Protein AF-A0A6P6D640-F1 (afdb_monomer)

InterPro domains:
  IPR001875 Death effector domain [PF01335] (5-84)
  IPR001875 Death effector domain [PS50168] (3-81)
  IPR001875 Death effector domain [SM00031] (2-81)
  IPR011029 Death-like domain superfamily [G3DSA:1.10.533.10] (1-88)
  IPR011029 Death-like domain superfamily [SSF47986] (1-87)
  IPR029546 Astrocytic phosphoprotein PEA-15, death effector domain [cd08338] (2-85)

Radius of gyration: 12.07 Å; Cα contacts (8 Å, |Δi|>4): 65; chains: 1; bounding box: 25×28×33 Å

Secondary structure (DSSP, 8-state):
-HHHHHHHHHHHHH--HHHHHHHHHHTTTTS-HHHHHH--SHHHHHHHHHHTTS--SS--HHHHHHHHHTT-HHHHHHHHHHHHHH--

Foldseek 3Di:
DVLVVVLLVVLQVVQDQVLLVLLLVLCPVVDPPVQSVVPRGSSSVQVVCVVVVNDDLQHCVNVLVSCVSSVPVVSNVSVVVSCVVPVD

Mean predicted aligned error: 4.15 Å

Se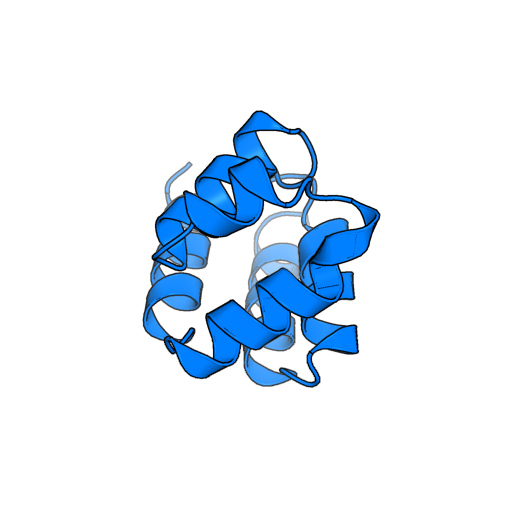quence (88 aa):
MAEYGTLLQDLTNNITLEDLEQLKSACKEDIPSEKSEEITTGSAWFSFLESHNKLDKDNLSYIEHIFEISRRPDLLTMVVDYRTRVLK

Nearest PDB structures (foldseek):
  6p6b-assembly1_A  TM=9.393E-01  e=3.560E-10  Homo sapiens
  4iz7-assembly2_B  TM=9.626E-01  e=1.515E-09  Cricetulus griseus
  4iza-assembly1_B  TM=9.516E-01  e=2.002E-09  Homo sapiens
  2ls7-assembly1_A  TM=9.375E-01  e=2.002E-09  Mus musculus
  8ym4-assembly1_H  TM=9.406E-01  e=2.326E-02  Homo sapiens

pLDDT: mean 88.13, std 6.81, range [54.19, 93.88]

Organism: Octodon degus (NCBI:txid10160)

Structure (mmCIF, N/CA/C/O backbone):
data_AF-A0A6P6D640-F1
#
_entry.id   AF-A0A6P6D640-F1
#
loop_
_atom_site.group_PDB
_atom_site.id
_atom_site.type_symbol
_atom_site.label_atom_id
_atom_site.label_alt_id
_atom_site.label_comp_id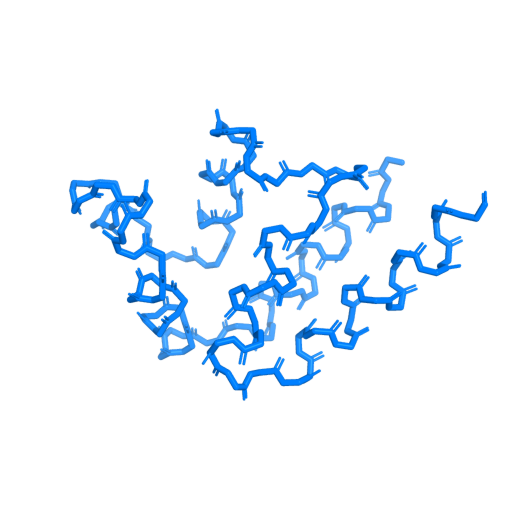
_atom_site.label_asym_id
_atom_site.label_entity_id
_atom_site.label_seq_id
_atom_site.pdbx_PDB_ins_code
_atom_site.Cartn_x
_atom_site.Cartn_y
_atom_site.Cartn_z
_atom_site.occupancy
_atom_site.B_iso_or_equiv
_atom_site.auth_seq_id
_atom_site.auth_comp_id
_atom_site.auth_asym_id
_atom_site.auth_atom_id
_atom_site.pdbx_PDB_model_num
ATOM 1 N N . MET A 1 1 ? -6.870 -12.002 -13.625 1.00 54.19 1 MET A N 1
ATOM 2 C CA . MET A 1 1 ? -7.782 -11.821 -12.469 1.00 54.19 1 MET A CA 1
ATOM 3 C C . MET A 1 1 ? -7.161 -12.315 -11.165 1.00 54.19 1 MET A C 1
ATOM 5 O O . MET A 1 1 ? -7.291 -11.602 -10.187 1.00 54.19 1 MET A O 1
ATOM 9 N N . ALA A 1 2 ? -6.449 -13.453 -11.133 1.00 73.25 2 ALA A N 1
ATOM 10 C CA . ALA A 1 2 ? -5.796 -13.927 -9.904 1.00 73.25 2 ALA A CA 1
ATOM 11 C C . ALA A 1 2 ? -4.566 -13.101 -9.479 1.00 73.25 2 ALA A C 1
ATOM 13 O O . ALA A 1 2 ? -4.403 -12.852 -8.295 1.00 73.25 2 ALA A O 1
ATOM 14 N N . GLU A 1 3 ? -3.740 -12.630 -10.424 1.00 84.69 3 GLU A N 1
ATOM 15 C CA . GLU A 1 3 ? -2.451 -12.011 -10.068 1.00 84.69 3 GLU A CA 1
ATOM 16 C C . GLU A 1 3 ? -2.584 -10.734 -9.228 1.00 84.69 3 GLU A C 1
ATOM 18 O O . GLU A 1 3 ? -1.818 -10.544 -8.291 1.00 84.69 3 GLU A O 1
ATOM 23 N N . TYR A 1 4 ? -3.579 -9.888 -9.516 1.00 89.50 4 TYR A N 1
ATOM 24 C CA . TYR A 1 4 ? -3.854 -8.695 -8.711 1.00 89.50 4 TYR A CA 1
ATOM 25 C C . TYR A 1 4 ? -4.268 -9.060 -7.279 1.00 89.50 4 TYR A C 1
ATOM 27 O O . TYR A 1 4 ? -3.743 -8.511 -6.316 1.00 89.50 4 TYR A O 1
ATOM 35 N N . GLY A 1 5 ? -5.168 -10.039 -7.135 1.00 88.94 5 GLY A N 1
ATOM 36 C CA . GLY A 1 5 ? -5.583 -10.535 -5.823 1.00 88.94 5 GLY A CA 1
ATOM 37 C C . GLY A 1 5 ? -4.417 -11.146 -5.042 1.00 88.94 5 GLY A C 1
ATOM 38 O O . GLY A 1 5 ? -4.289 -10.896 -3.847 1.00 88.94 5 GLY A O 1
ATOM 39 N N . THR A 1 6 ? -3.527 -11.879 -5.719 1.00 91.06 6 THR A N 1
ATOM 40 C CA . THR A 1 6 ? -2.292 -12.404 -5.119 1.00 91.06 6 THR A CA 1
ATOM 41 C C . THR A 1 6 ? -1.361 -11.277 -4.679 1.00 91.06 6 THR A C 1
ATOM 43 O O . THR A 1 6 ? -0.893 -11.318 -3.548 1.00 91.06 6 THR A O 1
ATOM 46 N N . LEU A 1 7 ? -1.160 -10.236 -5.498 1.00 91.69 7 LEU A N 1
ATOM 47 C CA . LEU A 1 7 ? -0.372 -9.062 -5.108 1.00 91.69 7 LEU A CA 1
ATOM 48 C C . LEU A 1 7 ? -0.933 -8.414 -3.838 1.00 91.69 7 LEU A C 1
ATOM 50 O O . LEU A 1 7 ? -0.181 -8.167 -2.901 1.00 91.69 7 LEU A O 1
ATOM 54 N N . LEU A 1 8 ? -2.240 -8.132 -3.790 1.00 92.75 8 LEU A N 1
ATOM 55 C CA . LEU A 1 8 ? -2.854 -7.513 -2.612 1.00 92.75 8 LEU A CA 1
ATOM 56 C C . LEU A 1 8 ? -2.720 -8.392 -1.369 1.00 92.75 8 LEU A C 1
ATOM 58 O O . LEU A 1 8 ? -2.498 -7.879 -0.271 1.00 92.75 8 LEU A O 1
ATOM 62 N N . GLN A 1 9 ? -2.841 -9.709 -1.533 1.00 91.81 9 GLN A N 1
ATOM 63 C CA . GLN A 1 9 ? -2.658 -10.662 -0.448 1.00 91.81 9 GLN A CA 1
ATOM 64 C C . GLN A 1 9 ? -1.207 -10.666 0.048 1.00 91.81 9 GLN A C 1
ATOM 66 O O . GLN A 1 9 ? -0.981 -10.569 1.253 1.00 91.81 9 GLN A O 1
ATOM 71 N N . ASP A 1 10 ? -0.230 -10.701 -0.857 1.00 93.00 10 ASP A N 1
ATOM 72 C CA . ASP A 1 10 ? 1.193 -10.655 -0.519 1.00 93.00 10 ASP A CA 1
ATOM 73 C C . ASP A 1 10 ? 1.566 -9.330 0.151 1.00 93.00 10 ASP A C 1
ATOM 75 O O . ASP A 1 10 ? 2.230 -9.332 1.188 1.00 93.00 10 ASP A O 1
ATOM 79 N N . LEU A 1 11 ? 1.074 -8.200 -0.362 1.00 93.38 11 LEU A N 1
ATOM 80 C CA . LEU A 1 11 ? 1.248 -6.893 0.271 1.00 93.38 11 LEU A CA 1
ATOM 81 C C . LEU A 1 11 ? 0.626 -6.873 1.669 1.00 93.38 11 LEU A C 1
ATOM 83 O O . LEU A 1 11 ? 1.284 -6.464 2.618 1.00 93.38 11 LEU A O 1
ATOM 87 N N . THR A 1 12 ? -0.609 -7.359 1.819 1.00 92.00 12 THR A N 1
ATOM 88 C CA . THR A 1 12 ? -1.292 -7.423 3.122 1.00 92.00 12 THR A CA 1
ATOM 89 C C . THR A 1 12 ? -0.512 -8.275 4.122 1.00 92.00 12 THR A C 1
ATOM 91 O O . THR A 1 12 ? -0.415 -7.900 5.284 1.00 92.00 12 THR A O 1
ATOM 94 N N . ASN A 1 13 ? 0.090 -9.381 3.679 1.00 92.00 13 ASN A N 1
ATOM 95 C CA . ASN A 1 13 ? 0.921 -10.238 4.528 1.00 92.00 13 ASN A CA 1
ATOM 96 C C . ASN A 1 13 ? 2.240 -9.570 4.954 1.00 92.00 13 ASN A C 1
ATOM 98 O O . ASN A 1 13 ? 2.799 -9.934 5.986 1.00 92.00 13 ASN A O 1
ATOM 102 N N . ASN A 1 14 ? 2.745 -8.617 4.167 1.00 91.94 14 ASN A N 1
ATOM 103 C CA . ASN A 1 14 ? 3.980 -7.882 4.449 1.00 91.94 14 ASN A CA 1
ATOM 104 C C . ASN A 1 14 ? 3.749 -6.543 5.173 1.00 91.94 14 ASN A C 1
ATOM 106 O O . ASN A 1 14 ? 4.714 -5.931 5.634 1.00 91.94 14 ASN A O 1
ATOM 110 N N . ILE A 1 15 ? 2.497 -6.085 5.266 1.00 91.12 15 ILE A N 1
ATOM 111 C CA . ILE A 1 15 ? 2.099 -4.873 5.986 1.00 91.12 15 ILE A CA 1
ATOM 112 C C . ILE A 1 15 ? 1.768 -5.248 7.429 1.00 91.12 15 ILE A C 1
ATOM 114 O O . ILE A 1 15 ? 0.801 -5.960 7.705 1.00 91.12 15 ILE A O 1
ATOM 118 N N . THR A 1 16 ? 2.562 -4.737 8.365 1.00 90.25 16 THR A N 1
ATOM 119 C CA . THR A 1 16 ? 2.264 -4.847 9.796 1.00 90.25 16 THR A CA 1
ATOM 120 C C . THR A 1 16 ? 1.254 -3.784 10.238 1.00 90.25 16 THR A C 1
ATOM 122 O O . THR A 1 16 ? 0.915 -2.872 9.485 1.00 90.25 16 THR A O 1
ATOM 125 N N . LEU A 1 17 ? 0.765 -3.876 11.480 1.00 88.25 17 LEU A N 1
ATOM 126 C CA . LEU A 1 17 ? -0.121 -2.853 12.048 1.00 88.25 17 LEU A CA 1
ATOM 127 C C . LEU A 1 17 ? 0.556 -1.468 12.089 1.00 88.25 17 LEU A C 1
ATOM 129 O O . LEU A 1 17 ? -0.083 -0.468 11.787 1.00 88.25 17 LEU A O 1
ATOM 133 N N . GLU A 1 18 ? 1.849 -1.424 12.414 1.00 89.69 18 GLU A N 1
ATOM 134 C CA . GLU A 1 18 ? 2.639 -0.187 12.459 1.00 89.69 18 GLU A CA 1
ATOM 135 C C . GLU A 1 18 ? 2.820 0.408 11.056 1.00 89.69 18 GLU A C 1
ATOM 137 O O . GLU A 1 18 ? 2.578 1.598 10.847 1.00 89.69 18 GLU A O 1
ATOM 142 N N . ASP A 1 19 ? 3.134 -0.436 10.065 1.00 90.62 19 ASP A N 1
ATOM 143 C CA . ASP A 1 19 ? 3.173 -0.006 8.664 1.00 90.62 19 ASP A CA 1
ATOM 144 C C . ASP A 1 19 ? 1.807 0.546 8.234 1.00 90.62 19 ASP A C 1
ATOM 146 O O . ASP A 1 19 ? 1.733 1.598 7.607 1.00 90.62 19 ASP A O 1
ATOM 150 N N . LEU A 1 20 ? 0.707 -0.121 8.603 1.00 91.50 20 LEU A N 1
ATOM 151 C CA . LEU A 1 20 ? -0.646 0.323 8.279 1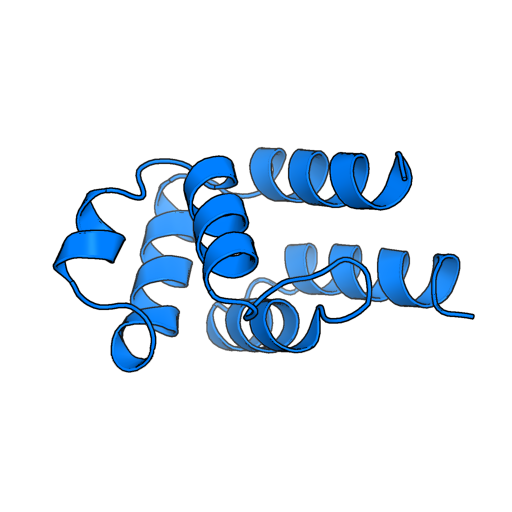.00 91.50 20 LEU A CA 1
ATOM 152 C C . LEU A 1 20 ? -0.957 1.708 8.859 1.00 91.50 20 LEU A C 1
ATOM 154 O O . LEU A 1 20 ? -1.538 2.539 8.161 1.00 91.50 20 LEU A O 1
ATOM 158 N N . GLU A 1 21 ? -0.567 1.990 10.101 1.00 90.06 21 GLU A N 1
ATOM 159 C CA . GLU A 1 21 ? -0.718 3.326 10.691 1.00 90.06 21 GLU A CA 1
ATOM 160 C C . GLU A 1 21 ? 0.074 4.387 9.920 1.00 90.06 21 GLU A C 1
ATOM 162 O O . GLU A 1 21 ? -0.425 5.497 9.694 1.00 90.06 21 GLU A O 1
ATOM 167 N N . GLN A 1 22 ? 1.273 4.041 9.448 1.00 91.25 22 GLN A N 1
ATOM 168 C CA . GLN A 1 22 ? 2.085 4.926 8.619 1.00 91.25 22 GLN A CA 1
ATOM 169 C C . GLN A 1 22 ? 1.445 5.173 7.244 1.00 91.25 22 GLN A C 1
ATOM 171 O O . GLN A 1 22 ? 1.354 6.325 6.815 1.00 91.25 22 GLN A O 1
ATOM 176 N N . LEU A 1 23 ? 0.925 4.128 6.593 1.00 91.38 23 LEU A N 1
ATOM 177 C CA . LEU A 1 23 ? 0.194 4.227 5.324 1.00 91.38 23 LEU A CA 1
ATOM 178 C C . LEU A 1 23 ? -1.052 5.109 5.476 1.00 91.38 23 LEU A C 1
ATOM 180 O O . LEU A 1 23 ? -1.273 6.027 4.687 1.00 91.38 23 LEU A O 1
ATOM 184 N N . LYS A 1 24 ? -1.836 4.898 6.540 1.00 90.00 24 LYS A N 1
ATOM 185 C CA . LYS A 1 24 ? -3.005 5.727 6.874 1.00 90.00 24 LYS A CA 1
ATOM 186 C C . LYS A 1 24 ? -2.615 7.183 7.115 1.00 90.00 24 LYS A C 1
ATOM 188 O O . LYS A 1 24 ? -3.311 8.088 6.661 1.00 90.00 24 LYS A O 1
ATOM 193 N N . SER A 1 25 ? -1.488 7.412 7.785 1.00 89.19 25 SER A N 1
ATOM 194 C CA . SER A 1 25 ? -0.954 8.754 8.032 1.00 89.19 25 SER A CA 1
ATOM 195 C C . SER A 1 25 ? -0.498 9.445 6.747 1.00 89.19 25 SER A C 1
ATOM 197 O O . SER A 1 25 ? -0.725 10.644 6.597 1.00 89.19 25 SER A O 1
ATOM 199 N N . ALA A 1 26 ? 0.103 8.709 5.809 1.00 89.62 26 ALA A N 1
ATOM 200 C CA . ALA A 1 26 ? 0.465 9.222 4.489 1.00 89.62 26 ALA A CA 1
ATOM 201 C C . ALA A 1 26 ? -0.778 9.557 3.648 1.00 89.62 26 ALA A C 1
ATOM 203 O O . ALA A 1 26 ? -0.783 10.540 2.915 1.00 89.62 26 ALA A O 1
ATOM 204 N N 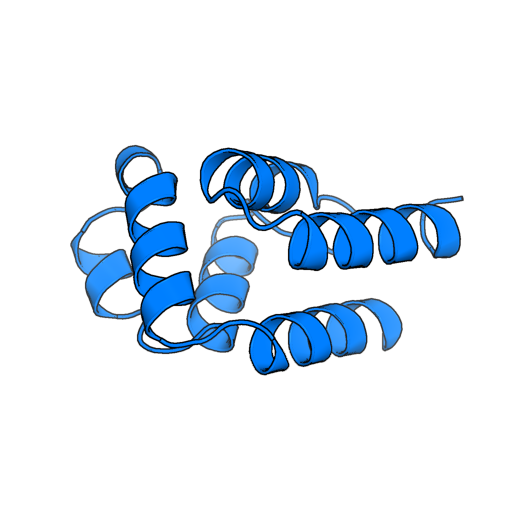. CYS A 1 27 ? -1.861 8.797 3.816 1.00 87.31 27 CYS A N 1
ATOM 205 C CA . CYS A 1 27 ? -3.131 9.029 3.138 1.00 87.31 27 CYS A CA 1
ATOM 206 C C . CYS A 1 27 ? -4.050 10.059 3.817 1.00 87.31 27 CYS A C 1
ATOM 208 O O . CYS A 1 27 ? -5.127 10.319 3.292 1.00 87.31 27 CYS A O 1
ATOM 210 N N . LYS A 1 28 ? -3.684 10.644 4.965 1.00 83.19 28 LYS A N 1
ATOM 211 C CA . LYS A 1 28 ? -4.584 11.492 5.779 1.00 83.19 28 LYS A CA 1
ATOM 212 C C . LYS A 1 28 ? -5.171 12.710 5.051 1.00 83.19 28 LYS A C 1
ATOM 214 O O . LYS A 1 28 ? -6.172 13.259 5.493 1.00 83.19 28 LYS A O 1
ATOM 219 N N . GLU A 1 29 ? -4.512 13.175 3.990 1.00 82.25 29 GLU A N 1
ATOM 220 C CA . GLU A 1 29 ? -4.971 14.316 3.187 1.00 82.25 29 GLU A CA 1
ATOM 221 C C . GLU A 1 29 ? -6.013 13.902 2.136 1.00 82.25 29 GLU A C 1
ATOM 223 O O . GLU A 1 29 ? -6.855 14.709 1.752 1.00 82.25 29 GLU A O 1
ATOM 228 N N . ASP A 1 30 ? -5.996 12.635 1.715 1.00 80.44 30 ASP A N 1
ATOM 229 C CA . ASP A 1 30 ? -6.939 12.055 0.754 1.00 80.44 30 ASP A CA 1
ATOM 230 C C . ASP A 1 30 ? -8.070 11.257 1.424 1.00 80.44 30 ASP A C 1
ATOM 232 O O . ASP A 1 30 ? -9.162 11.141 0.866 1.00 80.44 30 ASP A O 1
ATOM 236 N N . ILE A 1 31 ? -7.803 10.660 2.591 1.00 78.88 31 ILE A N 1
ATOM 237 C CA . ILE A 1 31 ? -8.715 9.769 3.310 1.00 78.88 31 ILE A CA 1
ATOM 238 C C . ILE A 1 31 ? -9.272 10.508 4.529 1.00 78.88 31 ILE A C 1
ATOM 240 O O . ILE A 1 31 ? -8.506 10.844 5.435 1.00 78.88 31 ILE A O 1
ATOM 244 N N . PRO A 1 32 ? -10.597 10.732 4.602 1.00 82.31 32 PRO A N 1
ATOM 245 C CA . PRO A 1 32 ? -11.207 11.367 5.761 1.00 82.31 32 PRO A CA 1
ATOM 246 C C . PRO A 1 32 ? -10.989 10.524 7.023 1.00 82.31 32 PRO A C 1
ATOM 248 O O . PRO A 1 32 ? -10.988 9.292 6.976 1.00 82.31 32 PRO A O 1
ATOM 251 N N . SER A 1 33 ? -10.837 11.193 8.166 1.00 78.81 33 SER A N 1
ATOM 252 C CA . SER A 1 33 ? -10.529 10.568 9.460 1.00 78.81 33 SER A CA 1
ATOM 253 C C . SER A 1 33 ? -11.503 9.449 9.843 1.00 78.81 33 SER A C 1
ATOM 255 O O . SER A 1 33 ? -11.060 8.402 10.300 1.00 78.81 33 SER A O 1
ATOM 257 N N . GLU A 1 34 ? -12.794 9.612 9.555 1.00 82.12 34 GLU A N 1
ATOM 258 C CA . GLU A 1 34 ? -13.830 8.591 9.787 1.00 82.12 34 GLU A CA 1
ATOM 259 C 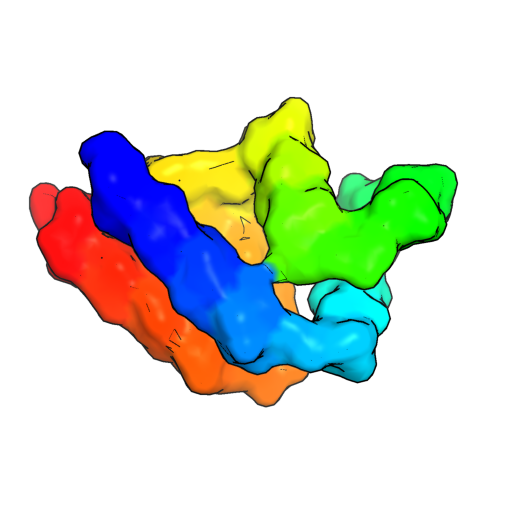C . GLU A 1 34 ? -13.532 7.272 9.051 1.00 82.12 34 GLU A C 1
ATOM 261 O O . GLU A 1 34 ? -13.639 6.186 9.615 1.00 82.12 34 GLU A O 1
ATOM 266 N N . LYS A 1 35 ? -13.058 7.357 7.804 1.00 82.06 35 LYS A N 1
ATOM 267 C CA . LYS A 1 35 ? -12.685 6.180 7.011 1.00 82.06 35 LYS A CA 1
ATOM 268 C C . LYS A 1 35 ? -11.346 5.597 7.409 1.00 82.06 35 LYS A C 1
ATOM 270 O O . LYS A 1 35 ? -11.172 4.384 7.362 1.00 82.06 35 LYS A O 1
ATOM 275 N N . SER A 1 36 ? -10.424 6.439 7.859 1.00 81.62 36 SER A N 1
ATOM 276 C CA . SER A 1 36 ? -9.185 5.966 8.464 1.00 81.62 36 SER A CA 1
ATOM 277 C C . SER A 1 36 ? -9.478 5.101 9.694 1.00 81.62 36 SER A C 1
ATOM 279 O O . SER A 1 36 ? -8.904 4.026 9.825 1.00 81.62 36 SER A O 1
ATOM 281 N N . GLU A 1 37 ? -10.407 5.488 10.568 1.00 82.88 37 GLU A N 1
ATOM 282 C CA . GLU A 1 37 ? -10.747 4.706 11.769 1.00 82.88 37 GLU A CA 1
ATOM 283 C C . GLU A 1 37 ? -11.356 3.328 11.456 1.00 82.88 37 GLU A C 1
ATOM 285 O O . GLU A 1 37 ? -11.025 2.353 12.131 1.00 82.88 37 GLU A O 1
ATOM 290 N N . GLU A 1 38 ? -12.161 3.208 10.395 1.00 86.38 38 GLU A N 1
ATOM 291 C CA . GLU A 1 38 ? -12.715 1.919 9.939 1.00 86.38 38 GLU A CA 1
ATOM 292 C C . GLU A 1 38 ? -11.626 0.942 9.442 1.00 86.38 38 GLU A C 1
ATOM 294 O O . GLU A 1 38 ? -11.770 -0.282 9.536 1.00 86.38 38 GLU A O 1
ATOM 299 N N . ILE A 1 39 ? -10.511 1.465 8.922 1.00 89.38 39 ILE A N 1
ATOM 300 C CA . ILE A 1 39 ? -9.425 0.670 8.343 1.00 89.38 39 ILE A CA 1
ATOM 301 C C . ILE A 1 39 ? -8.520 0.130 9.455 1.00 89.38 39 ILE A C 1
ATOM 303 O O . ILE A 1 39 ? -7.603 0.799 9.936 1.00 89.38 39 ILE A O 1
ATOM 307 N N . THR A 1 40 ? -8.758 -1.120 9.840 1.00 87.62 40 THR A N 1
ATOM 308 C CA . THR A 1 40 ? -7.997 -1.830 10.886 1.00 87.62 40 THR A CA 1
ATOM 309 C C . THR A 1 40 ? -7.020 -2.873 10.338 1.00 87.62 40 THR A C 1
ATOM 311 O O . THR A 1 40 ? -6.200 -3.400 11.083 1.00 87.62 40 THR A O 1
ATOM 314 N N . THR A 1 41 ? -7.080 -3.175 9.036 1.00 89.88 41 THR A N 1
ATOM 315 C CA . THR A 1 41 ? -6.222 -4.170 8.373 1.00 89.88 41 THR A CA 1
ATOM 316 C C . THR A 1 41 ? -5.746 -3.675 7.006 1.00 89.88 41 THR A C 1
ATOM 318 O O . THR A 1 41 ? -6.410 -2.848 6.378 1.00 89.88 41 THR A O 1
ATOM 321 N N . GLY A 1 42 ? -4.623 -4.210 6.510 1.00 89.75 42 GLY A N 1
ATOM 322 C CA . GLY A 1 42 ? -4.112 -3.892 5.168 1.00 89.75 42 GLY A CA 1
ATOM 323 C C . GLY A 1 42 ? -5.116 -4.221 4.058 1.00 89.75 42 GLY A C 1
ATOM 324 O O . GLY A 1 42 ? -5.321 -3.420 3.153 1.00 89.75 42 GLY A O 1
ATOM 325 N N . SER A 1 43 ? -5.841 -5.336 4.181 1.00 90.81 43 SER A N 1
ATOM 326 C CA . SER A 1 43 ? -6.898 -5.692 3.227 1.00 90.81 43 SER A CA 1
ATOM 327 C C . SER A 1 43 ? -8.050 -4.680 3.227 1.00 90.81 43 SER A C 1
ATOM 329 O O . SER A 1 43 ? -8.519 -4.299 2.154 1.00 90.81 43 SER A O 1
ATOM 331 N N . ALA A 1 44 ? -8.467 -4.189 4.402 1.00 90.94 44 ALA A N 1
ATOM 332 C CA . ALA A 1 44 ? -9.467 -3.126 4.493 1.00 90.94 44 ALA A CA 1
ATOM 333 C C . ALA A 1 44 ? -8.962 -1.819 3.861 1.00 90.94 44 ALA A C 1
ATOM 335 O O . ALA A 1 44 ? -9.731 -1.128 3.196 1.00 90.94 44 ALA A O 1
ATOM 336 N N . TRP A 1 45 ? -7.670 -1.508 4.009 1.00 91.62 45 TRP A N 1
ATOM 337 C CA . TRP A 1 45 ? -7.053 -0.341 3.379 1.00 91.62 45 TRP A CA 1
ATOM 338 C C . TRP A 1 45 ? -7.077 -0.443 1.853 1.00 91.62 45 TRP A C 1
ATOM 340 O O . TRP A 1 45 ? -7.538 0.481 1.189 1.00 91.62 45 TRP A O 1
ATOM 350 N N . PHE A 1 46 ? -6.671 -1.581 1.286 1.00 92.44 46 PHE A N 1
ATOM 351 C CA . PHE A 1 46 ? -6.734 -1.792 -0.162 1.00 92.44 46 PHE A CA 1
ATOM 352 C C . PHE A 1 46 ? -8.170 -1.747 -0.691 1.00 92.44 46 PHE A C 1
ATOM 354 O O . PHE A 1 46 ? -8.438 -1.009 -1.635 1.00 92.44 46 PHE A O 1
ATOM 361 N N . SER A 1 47 ? -9.103 -2.426 -0.017 1.00 90.88 47 SER A N 1
ATOM 362 C CA . SER A 1 47 ? -10.529 -2.427 -0.389 1.00 90.88 47 SER A CA 1
ATOM 363 C C . SER A 1 47 ? -11.124 -1.016 -0.382 1.00 90.88 47 SER A C 1
ATOM 365 O O . SER A 1 47 ? -11.953 -0.658 -1.225 1.00 90.88 47 SER A O 1
ATOM 367 N N . PHE A 1 48 ? -10.691 -0.191 0.575 1.00 91.12 48 PHE A N 1
ATOM 368 C CA . PHE A 1 48 ? -11.062 1.212 0.639 1.00 91.12 48 PHE A CA 1
ATOM 369 C C . PHE A 1 48 ? -10.531 1.981 -0.577 1.00 91.12 48 PHE A C 1
ATOM 371 O O . PHE A 1 48 ? -11.290 2.686 -1.240 1.00 91.12 48 PHE A O 1
ATOM 378 N N . LEU A 1 49 ? -9.250 1.819 -0.917 1.00 91.38 49 LEU A N 1
ATOM 379 C CA . LEU A 1 49 ? -8.661 2.487 -2.078 1.00 91.38 49 LEU A CA 1
ATOM 380 C C . LEU A 1 49 ? -9.323 2.065 -3.398 1.00 91.38 49 LEU A C 1
ATOM 382 O O . LEU A 1 49 ? -9.553 2.924 -4.252 1.00 91.38 49 LEU A O 1
ATOM 386 N N . GLU A 1 50 ? -9.671 0.784 -3.547 1.00 91.56 50 GLU A N 1
ATOM 387 C CA . GLU A 1 50 ? -10.425 0.268 -4.698 1.00 91.56 50 GLU A CA 1
ATOM 388 C C . GLU A 1 50 ? -11.802 0.928 -4.803 1.00 91.56 50 GLU A C 1
ATOM 390 O O . GLU A 1 50 ? -12.163 1.478 -5.844 1.00 91.56 50 GLU A O 1
ATOM 395 N N . SER A 1 51 ? -12.541 0.980 -3.692 1.00 90.31 51 SER A N 1
ATOM 396 C CA . SER A 1 51 ? -13.868 1.614 -3.635 1.00 90.31 51 SER A CA 1
ATOM 397 C C . SER A 1 51 ? -13.831 3.111 -3.971 1.00 90.31 51 SER A C 1
ATOM 399 O O . SER A 1 51 ? -14.818 3.675 -4.444 1.00 90.31 51 SER A O 1
ATOM 401 N N . HIS A 1 52 ? -12.686 3.759 -3.749 1.00 88.38 52 HIS A N 1
ATOM 402 C CA . HIS A 1 52 ? -12.456 5.175 -4.023 1.00 88.38 52 HIS A CA 1
ATOM 403 C C . HIS A 1 52 ? -11.771 5.448 -5.377 1.00 88.38 52 HIS A C 1
ATOM 405 O O . HIS A 1 52 ? -11.397 6.592 -5.641 1.00 88.38 52 HIS A O 1
ATOM 411 N N . ASN A 1 53 ? -11.613 4.441 -6.249 1.00 89.00 53 ASN A N 1
ATOM 412 C CA . ASN A 1 53 ? -10.888 4.533 -7.531 1.00 89.00 53 ASN A CA 1
ATOM 413 C C . ASN A 1 53 ? -9.437 5.041 -7.397 1.00 89.00 53 ASN A C 1
ATOM 415 O O . ASN A 1 53 ? -8.849 5.553 -8.353 1.00 89.00 53 ASN A O 1
ATOM 419 N N . LYS A 1 54 ? -8.851 4.928 -6.201 1.00 89.75 54 LYS A N 1
ATOM 420 C CA . LYS A 1 54 ? -7.445 5.261 -5.941 1.00 89.75 54 LYS A CA 1
ATOM 421 C C . LYS A 1 54 ? -6.531 4.081 -6.257 1.00 89.75 54 LYS A C 1
ATOM 423 O O . LYS A 1 54 ? -5.349 4.288 -6.498 1.00 89.75 54 LYS A O 1
ATOM 428 N N . LEU A 1 55 ? -7.072 2.869 -6.276 1.00 92.19 55 LEU A N 1
ATOM 429 C CA . LEU A 1 55 ? -6.345 1.644 -6.558 1.00 92.19 55 LEU A CA 1
ATOM 430 C C . LEU A 1 55 ? -7.155 0.768 -7.515 1.00 92.19 55 LEU A C 1
ATOM 432 O O . LEU A 1 55 ? -8.345 0.577 -7.313 1.00 92.19 55 LEU A O 1
ATOM 436 N N . ASP A 1 56 ? -6.506 0.238 -8.542 1.00 90.31 56 ASP A N 1
ATOM 437 C CA . ASP A 1 56 ? -7.077 -0.745 -9.462 1.00 90.31 56 ASP A CA 1
ATOM 438 C C . ASP A 1 56 ? -5.947 -1.622 -10.030 1.00 90.31 56 ASP A C 1
ATOM 440 O O . ASP A 1 56 ? -4.767 -1.268 -9.941 1.00 90.31 56 ASP A O 1
ATOM 444 N N . LYS A 1 57 ? -6.290 -2.750 -10.658 1.00 87.69 57 LYS A N 1
ATOM 445 C CA . LYS A 1 57 ? -5.331 -3.602 -11.379 1.00 87.69 57 LYS A CA 1
ATOM 446 C C . LYS A 1 57 ? -4.522 -2.852 -12.444 1.00 87.69 57 LYS A C 1
ATOM 448 O O . LYS A 1 57 ? -3.376 -3.227 -12.684 1.00 87.69 57 LYS A O 1
ATOM 453 N N . ASP A 1 58 ? -5.102 -1.814 -13.047 1.00 86.62 58 ASP A N 1
ATOM 454 C CA . ASP A 1 58 ? -4.454 -0.987 -14.070 1.00 86.62 58 ASP A CA 1
ATOM 455 C C . ASP A 1 58 ? -3.908 0.335 -13.488 1.00 86.62 58 ASP A C 1
ATOM 457 O O . ASP A 1 58 ? -3.147 1.042 -14.150 1.00 86.62 58 ASP A O 1
ATOM 461 N N . ASN A 1 59 ? -4.263 0.666 -12.238 1.00 88.88 59 ASN A N 1
ATOM 462 C CA . ASN A 1 59 ? -3.872 1.901 -11.562 1.00 88.88 59 ASN A CA 1
ATOM 463 C C . ASN A 1 59 ? -3.297 1.630 -10.164 1.00 88.88 59 ASN A C 1
ATOM 465 O O . ASN A 1 59 ? -4.007 1.628 -9.159 1.00 88.88 59 ASN A O 1
ATOM 469 N N . LEU A 1 60 ? -1.977 1.456 -10.112 1.00 91.50 60 LEU A N 1
ATOM 470 C CA . LEU A 1 60 ? -1.215 1.234 -8.877 1.00 91.50 60 LEU A CA 1
ATOM 471 C C . LEU A 1 60 ? -0.465 2.495 -8.418 1.00 91.50 60 LEU A C 1
ATOM 473 O O . LEU A 1 60 ? 0.162 2.496 -7.363 1.00 91.50 60 LEU A O 1
ATOM 477 N N . SER A 1 61 ? -0.533 3.587 -9.183 1.00 91.25 61 SER A N 1
ATOM 478 C CA . SER A 1 61 ? 0.305 4.772 -8.963 1.00 91.25 61 SER A CA 1
ATOM 479 C C . SER A 1 61 ? 0.064 5.459 -7.625 1.00 91.25 61 SER A C 1
ATOM 481 O O . SER A 1 61 ? 0.989 6.029 -7.050 1.00 91.25 61 SER A O 1
ATOM 483 N N . TYR A 1 62 ? -1.155 5.369 -7.092 1.00 91.81 62 TYR A N 1
ATOM 484 C CA . TYR A 1 62 ? -1.443 5.897 -5.765 1.00 91.81 62 TYR A CA 1
ATOM 485 C C . TYR A 1 62 ? -0.698 5.119 -4.676 1.00 91.81 62 TYR A C 1
ATOM 487 O O . TYR A 1 62 ? 0.017 5.720 -3.882 1.00 91.81 62 TYR A O 1
ATOM 495 N N . ILE A 1 63 ? -0.799 3.784 -4.658 1.00 92.19 63 ILE A N 1
ATOM 496 C CA . ILE A 1 63 ? -0.106 2.976 -3.642 1.00 92.19 63 ILE A CA 1
ATOM 497 C C . ILE A 1 63 ? 1.415 3.018 -3.812 1.00 92.19 63 ILE A C 1
ATOM 499 O O . ILE A 1 63 ? 2.118 3.016 -2.807 1.00 92.19 63 ILE A O 1
ATOM 503 N N . GLU A 1 64 ? 1.923 3.135 -5.046 1.00 92.69 64 GLU A N 1
ATOM 504 C CA . GLU A 1 64 ? 3.350 3.372 -5.315 1.00 92.69 64 GLU A CA 1
ATOM 505 C C . GLU A 1 64 ? 3.823 4.639 -4.584 1.00 92.69 64 GLU A C 1
ATOM 507 O O . GLU A 1 64 ? 4.788 4.599 -3.819 1.00 92.69 64 GLU A O 1
ATOM 512 N N . HIS A 1 65 ? 3.088 5.743 -4.744 1.00 92.56 65 HIS A N 1
ATOM 513 C CA . HIS A 1 65 ? 3.402 7.006 -4.082 1.00 92.56 65 HIS A CA 1
ATOM 514 C C . HIS A 1 65 ? 3.329 6.902 -2.553 1.00 92.56 65 HIS A C 1
ATOM 516 O O . HIS A 1 65 ? 4.213 7.388 -1.845 1.00 92.56 65 HIS A O 1
ATOM 522 N N . ILE A 1 66 ? 2.307 6.222 -2.026 1.00 92.81 66 ILE A N 1
ATOM 523 C CA . ILE A 1 66 ? 2.166 6.034 -0.580 1.00 92.81 66 ILE A CA 1
ATOM 524 C C . ILE A 1 66 ? 3.305 5.178 -0.010 1.00 92.81 66 ILE A C 1
ATOM 526 O O . ILE A 1 66 ? 3.831 5.503 1.058 1.00 92.81 66 ILE A O 1
ATOM 530 N N . PHE A 1 67 ? 3.730 4.118 -0.702 1.00 93.31 67 PHE A N 1
ATOM 531 C CA . PHE A 1 67 ? 4.855 3.280 -0.274 1.00 93.31 67 PHE A CA 1
ATOM 532 C C . PHE A 1 67 ? 6.192 4.022 -0.331 1.00 93.31 67 PHE A C 1
ATOM 534 O O . PHE A 1 67 ? 7.035 3.832 0.550 1.00 93.31 67 PHE A O 1
ATOM 541 N N . GLU A 1 68 ? 6.364 4.915 -1.305 1.00 92.38 68 GLU A N 1
ATOM 542 C CA . GLU A 1 68 ? 7.519 5.807 -1.388 1.00 92.38 68 GLU A CA 1
ATOM 543 C C . GLU A 1 68 ? 7.573 6.783 -0.199 1.00 92.38 68 GLU A C 1
ATOM 545 O O . GLU A 1 68 ? 8.597 6.859 0.491 1.00 92.38 68 GLU A O 1
ATOM 550 N N . ILE A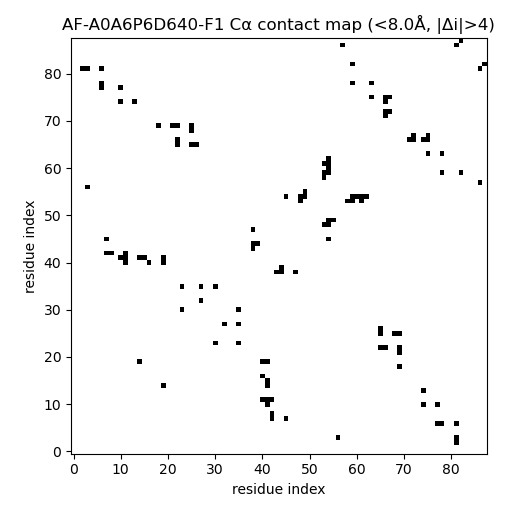 1 69 ? 6.458 7.462 0.110 1.00 91.75 69 ILE A N 1
ATOM 551 C CA . ILE A 1 69 ? 6.342 8.364 1.272 1.00 91.75 69 ILE A CA 1
ATOM 552 C C . ILE A 1 69 ? 6.572 7.604 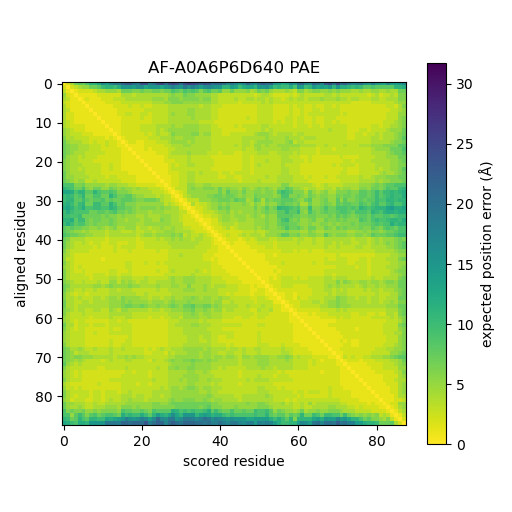2.578 1.00 91.75 69 ILE A C 1
ATOM 554 O O . ILE A 1 69 ? 7.303 8.066 3.458 1.00 91.75 69 ILE A O 1
ATOM 558 N N . SER A 1 70 ? 5.981 6.416 2.690 1.00 90.06 70 SER A N 1
ATOM 559 C CA . SER A 1 70 ? 6.069 5.567 3.880 1.00 90.06 70 SER A CA 1
ATOM 560 C C . SER A 1 70 ? 7.424 4.870 4.015 1.00 90.06 70 SER A C 1
ATOM 562 O O . SER A 1 70 ? 7.627 4.109 4.954 1.00 90.06 70 SER A O 1
ATOM 564 N N . ARG A 1 71 ? 8.379 5.131 3.109 1.00 90.12 71 ARG A N 1
ATOM 565 C CA . ARG A 1 71 ? 9.726 4.540 3.130 1.00 90.12 71 ARG A CA 1
ATOM 566 C C . ARG A 1 71 ? 9.695 3.008 3.188 1.00 90.12 71 ARG A C 1
ATOM 568 O O . ARG A 1 71 ? 10.537 2.400 3.842 1.00 90.12 71 ARG A O 1
ATOM 575 N N . ARG A 1 72 ? 8.760 2.385 2.463 1.00 90.81 72 ARG A N 1
ATOM 576 C CA . ARG A 1 72 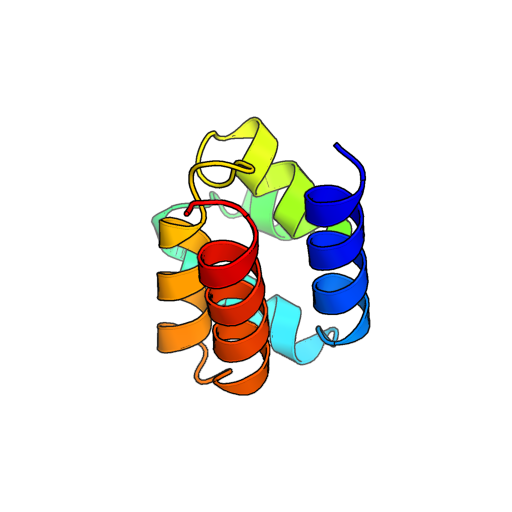? 8.635 0.926 2.319 1.00 90.81 72 ARG A CA 1
ATOM 577 C C . ARG A 1 72 ? 9.074 0.481 0.917 1.00 90.81 72 ARG A C 1
ATOM 579 O O . ARG A 1 72 ? 8.224 0.108 0.105 1.00 90.81 72 ARG A O 1
ATOM 586 N N . PRO A 1 73 ? 10.390 0.493 0.614 1.00 91.88 73 PRO A N 1
ATOM 587 C CA . PRO A 1 73 ? 10.894 0.082 -0.696 1.00 91.88 73 PRO A CA 1
ATOM 588 C C . PRO A 1 73 ? 10.567 -1.384 -1.006 1.00 91.88 73 PRO A C 1
ATOM 590 O O . PRO A 1 73 ? 10.386 -1.725 -2.171 1.00 91.88 73 PRO A O 1
ATOM 593 N N . ASP A 1 74 ? 10.424 -2.229 0.018 1.00 92.25 74 ASP A N 1
ATOM 594 C CA . ASP A 1 74 ? 10.055 -3.637 -0.149 1.00 92.25 74 ASP A CA 1
ATOM 595 C C . ASP A 1 74 ? 8.657 -3.777 -0.769 1.00 92.25 74 ASP A C 1
ATOM 597 O O . ASP A 1 74 ? 8.477 -4.506 -1.741 1.00 92.25 74 ASP A O 1
ATOM 601 N N . LEU A 1 75 ? 7.678 -3.017 -0.259 1.00 93.00 75 LEU A N 1
ATOM 602 C CA . LEU A 1 75 ? 6.307 -3.017 -0.782 1.00 93.00 75 LEU A CA 1
ATOM 603 C C . LEU A 1 75 ? 6.255 -2.387 -2.176 1.00 93.00 75 LEU A C 1
ATOM 605 O O . LEU A 1 75 ? 5.599 -2.914 -3.073 1.00 93.00 75 LEU A O 1
ATOM 609 N N . LEU A 1 76 ? 6.992 -1.290 -2.380 1.00 93.88 76 LEU A N 1
ATOM 610 C CA . LEU A 1 76 ? 7.098 -0.636 -3.683 1.00 93.88 76 LEU A CA 1
ATOM 611 C C . LEU A 1 76 ? 7.666 -1.586 -4.746 1.00 93.88 76 LEU A C 1
ATOM 613 O O . LEU A 1 76 ? 7.134 -1.660 -5.851 1.00 93.88 76 LEU A O 1
ATOM 617 N N . THR A 1 77 ? 8.699 -2.357 -4.398 1.00 93.62 77 THR A N 1
ATOM 618 C CA . THR A 1 77 ? 9.314 -3.344 -5.298 1.00 93.62 77 THR A CA 1
ATOM 619 C C . THR A 1 77 ? 8.300 -4.402 -5.731 1.00 93.62 77 THR A C 1
ATOM 621 O O . THR A 1 77 ? 8.208 -4.690 -6.919 1.00 93.62 77 THR A O 1
ATOM 624 N N . MET A 1 78 ? 7.473 -4.920 -4.813 1.00 93.00 78 MET A N 1
ATOM 625 C CA . MET A 1 78 ? 6.425 -5.898 -5.153 1.00 93.00 78 MET A CA 1
ATOM 626 C C . MET A 1 78 ? 5.406 -5.338 -6.157 1.00 93.00 78 MET A C 1
ATOM 628 O O . MET A 1 78 ? 5.010 -6.032 -7.095 1.00 93.00 78 MET A O 1
ATOM 632 N N . VAL A 1 79 ? 5.002 -4.075 -5.989 1.00 92.06 79 VAL A N 1
ATOM 633 C CA . VAL A 1 79 ? 4.062 -3.403 -6.903 1.00 92.06 79 VAL A CA 1
ATOM 634 C C . VAL 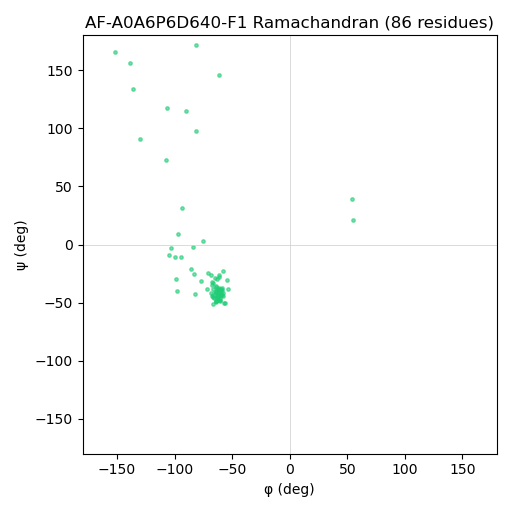A 1 79 ? 4.680 -3.198 -8.286 1.00 92.06 79 VAL A C 1
ATOM 636 O O . VAL A 1 79 ? 4.043 -3.502 -9.297 1.00 92.06 79 VAL A O 1
ATOM 639 N N . VAL A 1 80 ? 5.929 -2.729 -8.343 1.00 90.38 80 VAL A N 1
ATOM 640 C CA . VAL A 1 80 ? 6.663 -2.524 -9.603 1.00 90.38 80 VAL A CA 1
ATOM 641 C C . VAL A 1 80 ? 6.895 -3.854 -10.326 1.00 90.38 80 VAL A C 1
ATOM 643 O O . VAL A 1 80 ? 6.710 -3.942 -11.542 1.00 90.38 80 VAL A O 1
ATOM 646 N N . ASP A 1 81 ? 7.229 -4.915 -9.595 1.00 90.50 81 ASP A N 1
ATOM 647 C CA . ASP A 1 81 ? 7.387 -6.263 -10.147 1.00 90.50 81 ASP A CA 1
ATOM 648 C C . ASP A 1 81 ? 6.080 -6.782 -10.750 1.00 90.50 81 ASP A C 1
ATOM 650 O O . ASP A 1 81 ? 6.074 -7.306 -11.864 1.00 90.50 81 ASP A O 1
ATOM 654 N N . TYR A 1 82 ? 4.951 -6.602 -10.063 1.00 89.31 82 TYR A N 1
ATOM 655 C CA . TYR A 1 82 ? 3.646 -6.946 -10.622 1.00 89.31 82 TYR A CA 1
ATOM 656 C C . TYR A 1 82 ? 3.342 -6.131 -11.885 1.00 89.31 82 TYR A C 1
ATOM 658 O O . TYR A 1 82 ? 2.990 -6.695 -12.923 1.00 89.31 82 TYR A O 1
ATOM 666 N N . ARG A 1 83 ? 3.543 -4.809 -11.834 1.00 86.44 83 ARG A N 1
ATOM 667 C CA . ARG A 1 83 ? 3.304 -3.903 -12.964 1.00 86.44 83 ARG A CA 1
ATOM 668 C C . ARG A 1 83 ? 4.123 -4.298 -14.190 1.00 86.44 83 ARG A C 1
ATOM 670 O O . ARG A 1 83 ? 3.583 -4.357 -15.289 1.00 86.44 83 ARG A O 1
ATOM 677 N N . THR A 1 84 ? 5.401 -4.618 -14.013 1.00 87.12 84 THR A N 1
ATOM 678 C CA . THR A 1 84 ? 6.287 -5.032 -15.116 1.00 87.12 84 THR A CA 1
ATOM 679 C C . THR A 1 84 ? 5.963 -6.418 -15.680 1.00 87.12 84 THR A C 1
ATOM 681 O O . THR A 1 84 ? 6.280 -6.692 -16.841 1.00 87.12 84 THR A O 1
ATOM 684 N N . ARG A 1 85 ? 5.339 -7.299 -14.889 1.00 83.62 85 ARG A N 1
ATOM 685 C CA . ARG A 1 85 ? 4.894 -8.629 -15.333 1.00 83.62 85 ARG A CA 1
ATOM 686 C C . ARG A 1 85 ? 3.551 -8.588 -16.060 1.00 83.62 85 ARG A C 1
ATOM 688 O O . ARG A 1 85 ? 3.417 -9.262 -17.078 1.00 83.62 85 ARG A O 1
ATOM 695 N N . VAL A 1 86 ? 2.592 -7.810 -15.556 1.00 79.25 86 VAL A N 1
ATOM 696 C CA . VAL A 1 86 ? 1.188 -7.840 -16.002 1.00 79.25 86 VAL A CA 1
ATOM 697 C C . VAL A 1 86 ? 0.843 -6.742 -17.006 1.00 79.25 86 VAL A C 1
ATOM 699 O O . VAL A 1 86 ? 0.120 -7.012 -17.959 1.00 79.25 86 VAL A O 1
ATOM 702 N N . LEU A 1 87 ? 1.354 -5.521 -16.830 1.00 67.06 87 LEU A N 1
ATOM 703 C CA . LEU A 1 87 ? 0.993 -4.350 -17.648 1.00 67.06 87 LEU A CA 1
ATOM 704 C C . LEU A 1 87 ? 1.956 -4.131 -18.834 1.00 67.06 87 LEU A C 1
ATOM 706 O O . LEU A 1 87 ? 2.214 -2.992 -19.220 1.00 67.06 87 LEU A O 1
ATOM 710 N N . LYS A 1 88 ? 2.514 -5.219 -19.376 1.00 56.75 88 LYS A N 1
ATOM 711 C CA . LYS A 1 88 ? 3.420 -5.205 -20.536 1.00 56.75 88 LYS A CA 1
ATOM 712 C C . LYS A 1 88 ? 2.715 -4.892 -21.851 1.00 56.75 88 LYS A C 1
ATOM 714 O O . LYS A 1 88 ? 1.606 -5.426 -22.068 1.00 56.75 88 LYS A O 1
#

Solvent-accessible surface area (backbone atoms only — not comparable to full-atom values): 5072 Å² total; per-residue (Å²): 122,63,66,57,56,49,49,53,50,56,49,32,74,72,45,47,75,69,53,42,52,44,46,50,60,68,38,50,91,82,40,57,68,75,60,49,68,72,44,83,45,51,61,50,44,52,54,49,30,39,78,66,72,48,34,48,93,91,38,53,67,50,57,44,51,42,25,59,76,58,69,34,64,70,61,33,48,54,52,52,53,48,45,66,68,71,74,109